Protein AF-A0A671WA92-F1 (afdb_monomer)

Mean predicted aligned error: 18.6 Å

InterPro domains:
  IPR008211 Laminin, N-terminal [PS51117] (38-99)

Foldseek 3Di:
DDDPDDDVCPVVVVVVVVVVVVVVVVVVVVVVVCVQVPPDHDDDPDDDPCPPCVVVDDDPDDPQDVHWDKDWDPDPPPDDTDIDIDHPVPCDPDPPPPD

Radius of gyration: 33.94 Å; Cα contacts (8 Å, |Δi|>4): 47; chains: 1; bounding box: 66×35×90 Å

Structure (mmCIF, N/CA/C/O backbone):
data_AF-A0A671WA92-F1
#
_entry.id   AF-A0A671WA92-F1
#
loop_
_atom_site.group_PDB
_atom_site.id
_atom_site.type_symbol
_atom_site.label_atom_id
_atom_site.label_alt_id
_atom_site.label_comp_id
_atom_site.label_asym_id
_atom_site.label_entity_id
_atom_site.label_seq_id
_atom_site.pdbx_PDB_ins_code
_atom_site.Cartn_x
_atom_site.Cartn_y
_atom_site.Cartn_z
_atom_site.occupancy
_atom_site.B_iso_or_equiv
_atom_site.auth_seq_id
_atom_site.auth_comp_id
_atom_site.auth_asym_id
_atom_site.auth_atom_id
_atom_site.pdbx_PDB_model_num
ATOM 1 N N . PRO A 1 1 ? 29.280 6.202 -66.265 1.00 44.03 1 PRO A N 1
ATOM 2 C CA . PRO A 1 1 ? 30.720 6.534 -66.288 1.00 44.03 1 PRO A CA 1
ATOM 3 C C . PRO A 1 1 ? 31.093 7.431 -65.098 1.00 44.03 1 PRO A C 1
ATOM 5 O O . PRO A 1 1 ? 31.127 8.648 -65.218 1.00 44.03 1 PRO A O 1
ATOM 8 N N . LEU A 1 2 ? 31.341 6.814 -63.944 1.00 36.38 2 LEU A N 1
ATOM 9 C CA . LEU A 1 2 ? 32.227 7.364 -62.921 1.00 36.38 2 LEU A CA 1
ATOM 10 C C . LEU A 1 2 ? 33.188 6.229 -62.549 1.00 36.38 2 LEU A C 1
ATOM 12 O O . LEU A 1 2 ? 32.730 5.089 -62.423 1.00 36.38 2 LEU A O 1
ATOM 16 N N . PRO A 1 3 ? 34.504 6.485 -62.510 1.00 50.09 3 PRO A N 1
ATOM 17 C CA . PRO A 1 3 ? 35.501 5.435 -62.539 1.00 50.09 3 PRO A CA 1
ATOM 18 C C . PRO A 1 3 ? 35.674 4.852 -61.140 1.00 50.09 3 PRO A C 1
ATOM 20 O O . PRO A 1 3 ? 35.924 5.566 -60.171 1.00 50.09 3 PRO A O 1
ATOM 23 N N . PHE A 1 4 ? 35.557 3.532 -61.063 1.00 43.12 4 PHE A N 1
ATOM 24 C CA . PHE A 1 4 ? 35.994 2.734 -59.930 1.00 43.12 4 PHE A CA 1
ATOM 25 C C . PHE A 1 4 ? 37.523 2.776 -59.880 1.00 43.12 4 PHE A C 1
ATOM 27 O O . PHE A 1 4 ? 38.198 2.017 -60.572 1.00 43.12 4 PHE A O 1
ATOM 34 N N . ILE A 1 5 ? 38.069 3.701 -59.094 1.00 49.91 5 ILE A N 1
ATOM 35 C CA . ILE A 1 5 ? 39.483 3.685 -58.726 1.00 49.91 5 ILE A CA 1
ATOM 36 C C . ILE A 1 5 ? 39.598 2.822 -57.469 1.00 49.91 5 ILE A C 1
ATOM 38 O O . ILE A 1 5 ? 39.057 3.152 -56.413 1.00 49.91 5 ILE A O 1
ATOM 42 N N . PHE A 1 6 ? 40.261 1.676 -57.628 1.00 54.06 6 PHE A N 1
ATOM 43 C CA . PHE A 1 6 ? 40.714 0.818 -56.541 1.00 54.06 6 PHE A CA 1
ATOM 44 C C . PHE A 1 6 ? 41.713 1.597 -55.681 1.00 54.06 6 PHE A C 1
ATOM 46 O O . PHE A 1 6 ? 42.875 1.737 -56.044 1.00 54.06 6 PHE A O 1
ATOM 53 N N . ASP A 1 7 ? 41.252 2.078 -54.532 1.00 46.38 7 ASP A N 1
ATOM 54 C CA . ASP A 1 7 ? 42.101 2.594 -53.466 1.00 46.38 7 ASP A CA 1
ATOM 55 C C . ASP A 1 7 ? 41.757 1.809 -52.199 1.00 46.38 7 ASP A C 1
ATOM 57 O O . ASP A 1 7 ? 40.591 1.760 -51.792 1.00 46.38 7 ASP A O 1
ATOM 61 N N . GLY A 1 8 ? 42.750 1.181 -51.564 1.00 52.56 8 GLY A N 1
ATOM 62 C CA . GLY A 1 8 ? 42.575 0.363 -50.351 1.00 52.56 8 GLY A CA 1
ATOM 63 C C . GLY A 1 8 ? 41.889 1.098 -49.185 1.00 52.56 8 GLY A C 1
ATOM 64 O O . GLY A 1 8 ? 41.452 0.472 -48.224 1.00 52.56 8 GLY A O 1
ATOM 65 N N . GLY A 1 9 ? 41.722 2.420 -49.288 1.00 55.84 9 GLY A N 1
ATOM 66 C CA . GLY A 1 9 ? 40.943 3.248 -48.372 1.00 55.84 9 GLY A CA 1
ATOM 67 C C . GLY A 1 9 ? 39.420 3.237 -48.579 1.00 55.84 9 GLY A C 1
ATOM 68 O O . GLY A 1 9 ? 38.710 3.750 -47.717 1.00 55.84 9 GLY A O 1
ATOM 69 N N . HIS A 1 10 ? 38.872 2.681 -49.667 1.00 58.50 10 HIS A N 1
ATOM 70 C CA . HIS A 1 10 ? 37.419 2.712 -49.922 1.00 58.50 10 HIS A CA 1
ATOM 71 C C . HIS A 1 10 ? 36.639 1.770 -48.989 1.00 58.50 10 HIS A C 1
ATOM 73 O O . HIS A 1 10 ? 35.602 2.146 -48.445 1.00 58.50 10 HIS A O 1
ATOM 79 N N . LEU A 1 11 ? 37.180 0.578 -48.715 1.00 61.75 11 LEU A N 1
ATOM 80 C CA . LEU A 1 11 ? 36.628 -0.360 -47.727 1.00 61.75 11 LEU A CA 1
ATOM 81 C C . LEU A 1 11 ? 36.640 0.235 -46.314 1.00 61.75 11 LEU A C 1
ATOM 83 O O . LEU A 1 11 ? 35.641 0.158 -45.606 1.00 61.75 11 LEU A O 1
ATOM 87 N N . VAL A 1 12 ? 37.734 0.901 -45.935 1.00 75.12 12 VAL A N 1
ATOM 88 C CA . VAL A 1 12 ? 37.8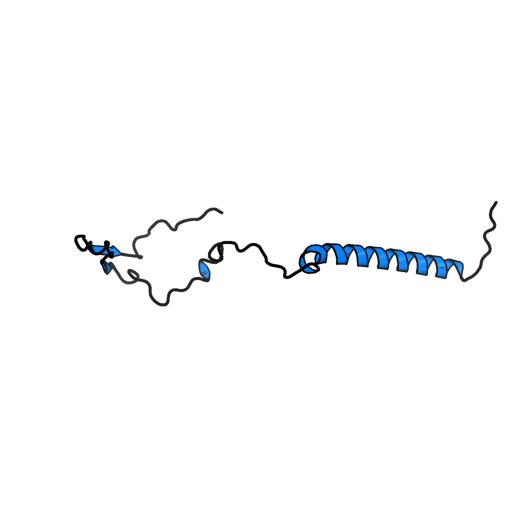59 1.578 -44.634 1.00 75.12 12 VAL A CA 1
ATOM 89 C C . VAL A 1 12 ? 36.827 2.703 -44.512 1.00 75.12 12 VAL A C 1
ATOM 91 O O . VAL A 1 12 ? 36.175 2.817 -43.480 1.00 75.12 12 VAL A O 1
ATOM 94 N N . LYS A 1 13 ? 36.591 3.483 -45.574 1.00 69.50 13 LYS A N 1
ATOM 95 C CA . LYS A 1 13 ? 35.555 4.532 -45.590 1.00 69.50 13 LYS A CA 1
ATOM 96 C C . LYS A 1 13 ? 34.144 3.971 -45.389 1.00 69.50 13 LYS A C 1
ATOM 98 O O . LYS A 1 13 ? 33.373 4.548 -44.627 1.00 69.50 13 LYS A O 1
ATOM 103 N N . HIS A 1 14 ? 33.816 2.839 -46.014 1.00 71.56 14 HIS A N 1
ATOM 104 C CA . HIS A 1 14 ? 32.527 2.171 -45.800 1.00 71.56 14 HIS A CA 1
ATOM 105 C C . HIS A 1 14 ? 32.390 1.596 -44.391 1.00 71.56 14 HIS A C 1
ATOM 107 O O . HIS A 1 14 ? 31.331 1.735 -43.785 1.00 71.56 14 HIS A O 1
ATOM 113 N N . LEU A 1 15 ? 33.458 1.008 -43.846 1.00 77.44 15 LEU A N 1
ATOM 114 C CA . LEU A 1 15 ? 33.480 0.516 -42.470 1.00 77.44 15 LEU A CA 1
ATOM 115 C C . LEU A 1 15 ? 33.301 1.664 -41.469 1.00 77.44 15 LEU A C 1
ATOM 117 O O . LEU A 1 15 ? 32.470 1.553 -40.575 1.00 77.44 15 LEU A O 1
ATOM 121 N N . ILE A 1 16 ? 33.996 2.788 -41.661 1.00 84.06 16 ILE A N 1
ATOM 122 C CA . ILE A 1 16 ? 33.854 3.993 -40.829 1.00 84.06 16 ILE A CA 1
ATOM 123 C C . ILE A 1 16 ? 32.430 4.543 -40.920 1.00 84.06 16 ILE A C 1
ATOM 125 O O . ILE A 1 16 ? 31.831 4.828 -39.889 1.00 84.06 16 ILE A O 1
ATOM 129 N N . SER A 1 17 ? 31.866 4.648 -42.127 1.00 83.50 17 SER A N 1
ATOM 130 C CA . SER A 1 17 ? 30.493 5.123 -42.332 1.00 83.50 17 SER A CA 1
ATOM 131 C C . SER A 1 17 ? 29.456 4.211 -41.669 1.00 83.50 17 SER A C 1
ATOM 133 O O . SER A 1 17 ? 28.511 4.701 -41.050 1.00 83.50 17 SER A O 1
ATOM 135 N N . TYR A 1 18 ? 29.642 2.893 -41.759 1.00 84.62 18 TYR A N 1
ATOM 136 C CA . TYR A 1 18 ? 28.752 1.915 -41.142 1.00 84.62 18 TYR A CA 1
ATOM 137 C C . TYR A 1 18 ? 28.846 1.955 -39.614 1.00 84.62 18 TYR A C 1
ATOM 139 O O . TYR A 1 18 ? 27.825 2.006 -38.933 1.00 84.62 18 TYR A O 1
ATOM 147 N N . TRP A 1 19 ? 30.061 2.017 -39.065 1.00 84.62 19 TRP A N 1
ATOM 148 C CA . TRP A 1 19 ? 30.291 2.163 -37.627 1.00 84.62 19 TRP A CA 1
ATOM 149 C C . TRP A 1 19 ? 29.774 3.493 -37.085 1.00 84.62 19 TRP A C 1
ATOM 151 O O . TRP A 1 19 ? 29.182 3.514 -36.010 1.00 84.62 19 TRP A O 1
ATOM 161 N N . SER A 1 20 ? 29.936 4.594 -37.825 1.00 85.88 20 SER A N 1
ATOM 162 C CA . SER A 1 20 ? 29.383 5.889 -37.430 1.00 85.88 20 SER A CA 1
ATOM 163 C C . SER A 1 20 ? 27.860 5.869 -37.454 1.00 85.88 20 SER A C 1
ATOM 165 O O . SER A 1 20 ? 27.237 6.352 -36.518 1.00 85.88 20 SER A O 1
ATOM 167 N N . ALA A 1 21 ? 27.247 5.271 -38.481 1.00 84.81 21 ALA A N 1
ATOM 168 C CA . ALA A 1 21 ? 25.796 5.132 -38.554 1.00 84.81 21 ALA A CA 1
ATOM 169 C C . ALA A 1 21 ? 25.264 4.247 -37.419 1.00 84.81 21 ALA A C 1
ATOM 171 O O . ALA A 1 21 ? 24.287 4.606 -36.766 1.00 84.81 21 ALA A O 1
ATOM 172 N N . PHE A 1 22 ? 25.941 3.138 -37.123 1.00 83.06 22 PHE A N 1
ATOM 173 C CA . PHE A 1 22 ? 25.607 2.262 -36.006 1.00 83.06 22 PHE A CA 1
ATOM 174 C C . PHE A 1 22 ? 25.718 2.984 -34.654 1.00 83.06 22 PHE A C 1
ATOM 176 O O . PHE A 1 22 ? 24.772 2.951 -33.869 1.00 83.06 22 PHE A O 1
ATOM 183 N N . LEU A 1 23 ? 26.819 3.705 -34.410 1.00 83.44 23 LEU A N 1
ATOM 184 C CA . LEU A 1 23 ? 27.009 4.512 -33.200 1.00 83.44 23 LEU A CA 1
ATOM 185 C C . LEU A 1 23 ? 25.939 5.596 -33.061 1.00 83.44 23 LEU A C 1
ATOM 187 O O . LEU A 1 23 ? 25.346 5.728 -31.995 1.00 83.44 23 LEU A O 1
ATOM 191 N N . LEU A 1 24 ? 25.647 6.340 -34.131 1.00 82.06 24 LEU A N 1
ATOM 192 C CA . LEU A 1 24 ? 24.607 7.372 -34.123 1.00 82.06 24 LEU A CA 1
ATOM 193 C C . LEU A 1 24 ? 23.230 6.775 -33.803 1.00 82.06 24 LEU A C 1
ATOM 195 O O . LEU A 1 24 ? 22.494 7.328 -32.990 1.00 82.06 24 LEU A O 1
ATOM 199 N N . THR A 1 25 ? 22.906 5.616 -34.379 1.00 77.94 25 THR A N 1
ATOM 200 C CA . THR A 1 25 ? 21.631 4.926 -34.132 1.00 77.94 25 THR A CA 1
ATOM 201 C C . THR A 1 25 ? 21.538 4.422 -32.686 1.00 77.94 25 THR A C 1
ATOM 203 O O . THR A 1 25 ? 20.502 4.579 -32.041 1.00 77.94 25 THR A O 1
ATOM 206 N N . ALA A 1 26 ? 22.632 3.885 -32.138 1.00 79.12 26 ALA A N 1
ATOM 207 C CA . ALA A 1 26 ? 22.703 3.437 -30.749 1.00 79.12 26 ALA A CA 1
ATOM 208 C C . ALA A 1 26 ? 22.540 4.598 -29.749 1.00 79.12 26 ALA A C 1
ATOM 210 O O . ALA A 1 26 ? 21.818 4.463 -28.761 1.00 79.12 26 ALA A O 1
ATOM 211 N N . ILE A 1 27 ? 23.148 5.759 -30.025 1.00 76.06 27 ILE A N 1
ATOM 212 C CA . ILE A 1 27 ? 23.029 6.964 -29.186 1.00 76.06 27 ILE A CA 1
ATOM 213 C C . ILE A 1 27 ? 21.578 7.473 -29.156 1.00 76.06 27 ILE A C 1
ATOM 215 O O . ILE A 1 27 ? 21.072 7.823 -28.090 1.00 76.06 27 ILE A O 1
ATOM 219 N N . VAL A 1 28 ? 20.885 7.472 -30.301 1.00 75.69 28 VAL A N 1
ATOM 220 C CA . VAL A 1 28 ? 19.473 7.891 -30.403 1.00 75.69 28 VAL A CA 1
ATOM 221 C C . VAL A 1 28 ? 18.520 6.918 -29.692 1.00 75.69 28 VAL A C 1
ATOM 223 O O . VAL A 1 28 ? 17.495 7.337 -29.157 1.00 75.69 28 VAL A O 1
ATOM 226 N N . ALA A 1 29 ? 18.832 5.622 -29.654 1.00 71.69 29 ALA A N 1
ATOM 227 C CA . ALA A 1 29 ? 18.041 4.649 -28.899 1.00 71.69 29 ALA A CA 1
ATOM 228 C C . ALA A 1 29 ? 18.193 4.838 -27.378 1.00 71.69 29 ALA A C 1
ATOM 230 O O . ALA A 1 29 ? 17.214 4.752 -26.639 1.00 71.69 29 ALA A O 1
ATOM 231 N N . VAL A 1 30 ? 19.408 5.149 -26.911 1.00 67.88 30 VAL A N 1
ATOM 232 C CA . VAL A 1 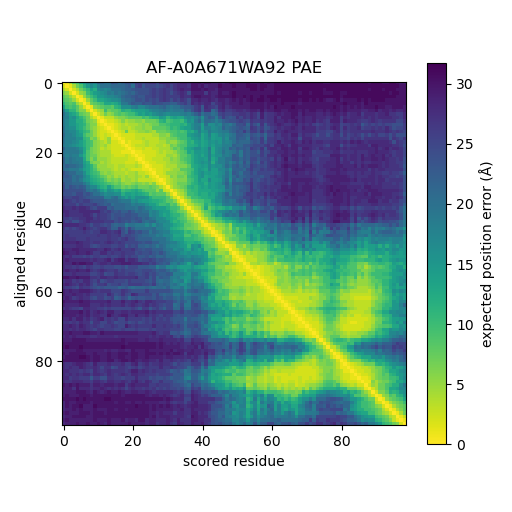30 ? 19.692 5.387 -25.486 1.00 67.88 30 VAL A CA 1
ATOM 233 C C . VAL A 1 30 ? 19.071 6.689 -24.975 1.00 67.88 30 VAL A C 1
ATOM 235 O O . VAL A 1 30 ? 18.608 6.737 -23.836 1.00 67.88 30 VAL A O 1
ATOM 238 N N . SER A 1 31 ? 19.032 7.741 -25.798 1.00 62.09 31 SER A N 1
ATOM 239 C CA . SER A 1 31 ? 18.512 9.045 -25.375 1.00 62.09 31 SER A CA 1
ATOM 240 C C . SER A 1 31 ? 17.006 9.014 -25.109 1.00 62.09 31 SER A C 1
ATOM 242 O O . SER A 1 31 ? 16.554 9.630 -24.148 1.00 62.09 31 SER A O 1
ATOM 244 N N . GLN A 1 32 ? 16.243 8.237 -25.884 1.00 60.03 32 GLN A N 1
ATOM 245 C CA . GLN A 1 32 ? 14.791 8.084 -25.716 1.00 60.03 32 GLN A CA 1
ATOM 246 C C . GLN A 1 32 ? 14.398 7.410 -24.395 1.00 60.03 32 GLN A C 1
ATOM 248 O O . GLN A 1 32 ? 13.328 7.685 -23.865 1.00 60.03 32 GLN A O 1
ATOM 253 N N . ALA A 1 33 ? 15.270 6.576 -23.822 1.00 58.47 33 ALA A N 1
ATOM 254 C CA . ALA A 1 33 ? 15.034 5.968 -22.512 1.00 58.47 33 ALA A CA 1
ATOM 255 C C . ALA A 1 33 ? 15.269 6.945 -21.342 1.00 58.47 33 ALA A C 1
ATOM 257 O O . ALA A 1 33 ? 14.852 6.676 -20.220 1.00 58.47 33 ALA A O 1
ATOM 258 N N . GLN A 1 34 ? 15.954 8.067 -21.586 1.00 57.66 34 GLN A N 1
ATOM 259 C CA . GLN A 1 34 ? 16.409 9.007 -20.555 1.00 57.66 34 GLN A CA 1
ATOM 260 C C . GLN A 1 34 ? 15.692 10.364 -20.610 1.00 57.66 34 GLN A C 1
ATOM 262 O O . GLN A 1 34 ? 15.943 11.215 -19.752 1.00 57.66 34 GLN A O 1
ATOM 267 N N . THR A 1 35 ? 14.807 10.608 -21.586 1.00 57.78 35 THR A N 1
ATOM 268 C CA . THR A 1 35 ? 14.131 11.911 -21.744 1.00 57.78 35 THR A CA 1
ATOM 269 C C . THR A 1 35 ? 13.266 12.302 -20.548 1.00 57.78 35 THR A C 1
ATOM 271 O O . THR A 1 35 ? 13.092 13.497 -20.317 1.00 57.78 35 THR A O 1
ATOM 274 N N . ASP A 1 36 ? 12.787 11.334 -19.763 1.00 55.47 36 ASP A N 1
ATOM 275 C CA . ASP A 1 36 ? 11.988 11.592 -18.557 1.00 55.47 36 ASP A CA 1
ATOM 276 C C . ASP A 1 36 ? 12.842 11.949 -17.321 1.00 55.47 36 ASP A C 1
ATOM 278 O O . ASP A 1 36 ? 12.459 12.818 -16.545 1.00 55.47 36 ASP A O 1
ATOM 282 N N . CYS A 1 37 ? 14.047 11.379 -17.162 1.00 56.47 37 CYS A N 1
ATOM 283 C CA . CYS A 1 37 ? 14.921 11.670 -16.005 1.00 56.47 37 CYS A CA 1
ATOM 284 C C . CYS A 1 37 ? 15.969 12.763 -16.246 1.00 56.47 37 CYS A C 1
ATOM 286 O O . CYS A 1 37 ? 16.627 13.205 -15.306 1.00 56.47 37 CYS A O 1
ATOM 288 N N . SER A 1 38 ? 16.147 13.227 -17.485 1.00 61.12 38 SER A N 1
ATOM 289 C CA . SER A 1 38 ? 17.184 14.220 -17.813 1.00 61.12 38 SER A CA 1
ATOM 290 C C . SER A 1 38 ? 16.774 15.669 -17.511 1.00 61.12 38 SER A C 1
ATOM 292 O O . SER A 1 38 ? 17.613 16.567 -17.563 1.00 61.12 38 SER A O 1
ATOM 294 N N . ARG A 1 39 ? 15.490 15.927 -17.223 1.00 62.81 39 ARG A N 1
ATOM 295 C CA . ARG A 1 39 ? 14.926 17.284 -17.068 1.00 62.81 39 ARG A CA 1
ATOM 296 C C . ARG A 1 39 ? 14.523 17.645 -15.633 1.0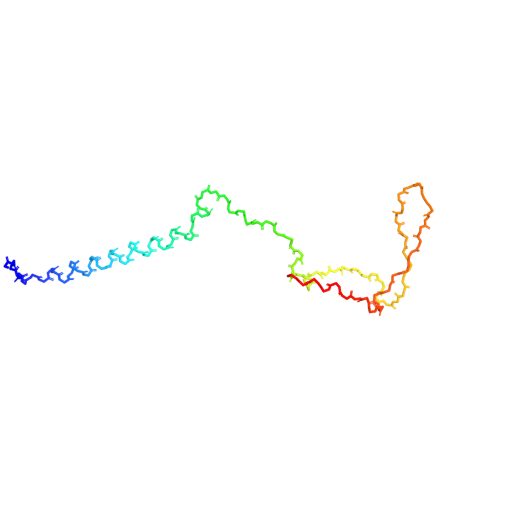0 62.81 39 ARG A C 1
ATOM 298 O O . ARG A 1 39 ? 13.994 18.730 -15.411 1.00 62.81 39 ARG A O 1
ATOM 305 N N . GLY A 1 40 ? 14.794 16.765 -14.672 1.00 66.06 40 GLY A N 1
ATOM 306 C 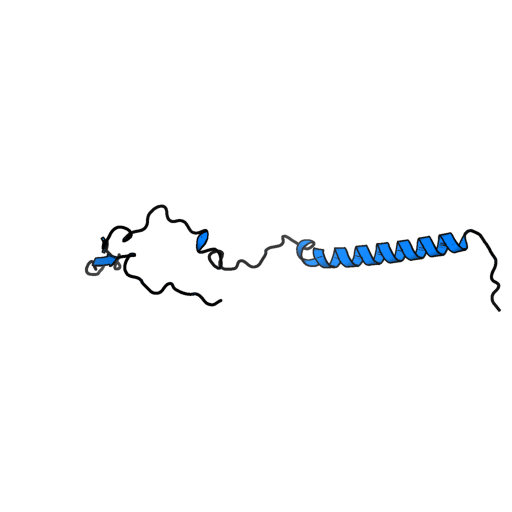CA . GLY A 1 40 ? 14.448 16.933 -13.263 1.00 66.06 40 GLY A CA 1
ATOM 307 C C . GLY A 1 40 ? 14.415 15.591 -12.534 1.00 66.06 40 GLY A C 1
ATOM 308 O O . GLY A 1 40 ? 14.688 14.550 -13.125 1.00 66.06 40 GLY A O 1
ATOM 309 N N . ALA A 1 41 ? 14.093 15.610 -11.241 1.00 62.34 41 ALA A N 1
ATOM 310 C CA . ALA A 1 41 ? 13.924 14.380 -10.477 1.00 62.34 41 ALA A CA 1
ATOM 311 C C . ALA A 1 41 ? 12.747 13.558 -11.035 1.00 62.34 41 ALA A C 1
ATOM 313 O O . ALA A 1 41 ? 11.635 14.059 -11.193 1.00 62.34 41 ALA A O 1
ATOM 314 N N . CYS A 1 42 ? 13.023 12.290 -11.332 1.00 64.56 42 CYS A N 1
ATOM 315 C CA . CYS A 1 42 ? 12.030 11.308 -11.737 1.00 64.56 42 CYS A CA 1
ATOM 316 C C . CYS A 1 42 ? 11.163 10.935 -10.533 1.00 64.56 42 CYS A C 1
ATOM 318 O O . CYS A 1 42 ? 11.616 10.234 -9.628 1.00 64.56 42 CYS A O 1
ATOM 320 N N . TYR A 1 43 ? 9.917 11.402 -10.531 1.00 63.59 43 TYR A N 1
ATOM 321 C CA . TYR A 1 43 ? 8.918 11.002 -9.549 1.00 63.59 43 TYR A CA 1
ATOM 322 C C . TYR A 1 43 ? 7.954 10.027 -10.221 1.00 63.59 43 TYR A C 1
ATOM 324 O O . TYR A 1 43 ? 7.092 10.465 -10.985 1.00 63.59 43 TYR A O 1
ATOM 332 N N . PRO A 1 44 ? 8.098 8.709 -9.997 1.00 65.25 44 PRO A N 1
ATOM 333 C CA . PRO A 1 44 ? 7.091 7.770 -10.460 1.00 65.25 44 PRO A CA 1
ATOM 334 C C . PRO A 1 44 ? 5.733 8.144 -9.847 1.00 65.25 44 PRO A C 1
ATOM 336 O O . PRO A 1 44 ? 5.691 8.654 -8.722 1.00 65.25 44 PRO A O 1
ATOM 339 N N . PRO A 1 45 ? 4.619 7.894 -10.553 1.00 66.44 45 PRO A N 1
ATOM 340 C CA . PRO A 1 45 ? 3.299 8.117 -9.989 1.00 66.44 45 PRO A CA 1
ATOM 341 C C . PRO A 1 45 ? 3.157 7.287 -8.711 1.00 66.44 45 PRO A C 1
ATOM 343 O O . PRO A 1 45 ? 3.308 6.065 -8.723 1.00 66.44 45 PRO A O 1
ATOM 346 N N . SER A 1 46 ? 2.888 7.961 -7.596 1.00 67.00 46 SER A N 1
ATOM 347 C CA . SER A 1 46 ? 2.551 7.322 -6.330 1.00 67.00 46 SER A CA 1
ATOM 348 C C . SER A 1 46 ? 1.202 6.620 -6.485 1.00 67.00 46 SER A C 1
ATOM 350 O O . SER A 1 46 ? 0.158 7.271 -6.456 1.00 67.00 46 SER A O 1
ATOM 352 N N . ASN A 1 47 ? 1.227 5.307 -6.705 1.00 67.38 47 ASN A N 1
ATOM 353 C CA . ASN A 1 47 ? 0.048 4.453 -6.621 1.00 67.38 47 ASN A CA 1
ATOM 354 C C . ASN A 1 47 ? -0.131 3.938 -5.185 1.00 67.38 47 ASN A C 1
ATOM 356 O O . ASN A 1 47 ? 0.733 4.143 -4.327 1.00 67.38 47 ASN A O 1
ATOM 360 N N . ASP A 1 48 ? -1.265 3.293 -4.909 1.00 72.12 48 ASP A N 1
ATOM 361 C CA . ASP A 1 48 ? -1.484 2.656 -3.614 1.00 72.12 48 ASP A CA 1
ATOM 362 C C . ASP A 1 48 ? -0.432 1.563 -3.399 1.00 72.12 48 ASP A C 1
ATOM 364 O O . ASP A 1 48 ? -0.422 0.523 -4.063 1.00 72.12 48 ASP A O 1
ATOM 368 N N . LEU A 1 49 ? 0.478 1.813 -2.456 1.00 74.62 49 LEU A N 1
ATOM 369 C CA . LEU A 1 49 ? 1.572 0.905 -2.172 1.00 74.62 49 LEU A CA 1
ATOM 370 C C . LEU A 1 49 ? 1.108 -0.388 -1.474 1.00 74.62 49 LEU A C 1
ATOM 372 O O . LEU A 1 49 ? 1.939 -1.260 -1.216 1.00 74.62 49 LEU A O 1
ATOM 376 N N . LEU A 1 50 ? -0.171 -0.527 -1.146 1.00 75.56 50 LEU A N 1
ATOM 377 C CA . LEU A 1 50 ? -0.734 -1.729 -0.540 1.00 75.56 50 LEU A CA 1
ATOM 378 C C . LEU A 1 50 ? -1.245 -2.719 -1.600 1.00 75.56 50 LEU A C 1
ATOM 380 O O . LEU A 1 50 ? -1.324 -3.923 -1.331 1.00 75.56 50 LEU A O 1
ATOM 384 N N . LEU A 1 51 ? -1.519 -2.245 -2.822 1.00 74.94 51 LEU A N 1
ATOM 385 C CA . LEU A 1 51 ? -1.987 -3.076 -3.931 1.00 74.94 51 LEU A CA 1
ATOM 386 C C . LEU A 1 51 ? -0.900 -4.067 -4.379 1.00 74.94 51 LEU A C 1
ATOM 388 O O . LEU A 1 51 ? 0.277 -3.727 -4.508 1.00 74.94 51 LEU A O 1
ATOM 392 N N . GLY A 1 52 ? -1.282 -5.334 -4.556 1.00 74.62 52 GLY A N 1
ATOM 393 C CA . GLY A 1 52 ? -0.365 -6.428 -4.910 1.00 74.62 52 GLY A CA 1
ATOM 394 C C . GLY A 1 52 ? 0.609 -6.856 -3.800 1.00 74.62 52 GLY A C 1
ATOM 395 O O . GLY A 1 52 ? 1.315 -7.851 -3.954 1.00 74.62 52 GLY A O 1
ATOM 396 N N . ARG A 1 53 ? 0.634 -6.155 -2.658 1.00 78.44 53 ARG A N 1
ATOM 397 C CA . ARG A 1 53 ? 1.529 -6.430 -1.521 1.00 78.44 53 ARG A CA 1
ATOM 398 C C . ARG A 1 53 ? 0.809 -6.915 -0.270 1.00 78.44 53 ARG A C 1
ATOM 400 O O . ARG A 1 53 ? 1.399 -6.930 0.805 1.00 78.44 53 ARG A O 1
ATOM 407 N N . ALA A 1 54 ? -0.419 -7.412 -0.408 1.00 79.19 54 ALA A N 1
ATOM 408 C CA . ALA A 1 54 ? -1.184 -7.968 0.709 1.00 79.19 54 ALA A CA 1
ATOM 409 C C . ALA A 1 54 ? -0.409 -9.042 1.503 1.00 79.19 54 ALA A C 1
ATOM 411 O O . ALA A 1 54 ? -0.483 -9.075 2.724 1.00 79.19 54 ALA A O 1
ATOM 412 N N . HIS A 1 55 ? 0.396 -9.875 0.830 1.00 76.38 55 HIS A N 1
ATOM 413 C CA . HIS A 1 55 ? 1.238 -10.887 1.486 1.00 76.38 55 HIS A CA 1
ATOM 414 C C . HIS A 1 55 ? 2.446 -10.289 2.240 1.00 76.38 55 HIS A C 1
ATOM 416 O O . HIS A 1 55 ? 3.018 -10.931 3.115 1.00 76.38 55 HIS A O 1
ATOM 422 N N . GLN A 1 56 ? 2.877 -9.076 1.894 1.00 79.94 56 GLN A N 1
ATOM 423 C CA . GLN A 1 56 ? 3.994 -8.390 2.553 1.00 79.94 56 GLN A CA 1
ATOM 424 C C . GLN A 1 56 ? 3.537 -7.554 3.758 1.00 79.94 56 GLN A C 1
ATOM 426 O O . GLN A 1 56 ? 4.376 -7.031 4.489 1.00 79.94 56 GLN A O 1
ATOM 431 N N . LEU A 1 57 ? 2.224 -7.437 3.985 1.00 79.44 57 LEU A N 1
ATOM 432 C CA . LEU A 1 57 ? 1.669 -6.789 5.166 1.00 79.44 57 LEU A CA 1
ATOM 433 C C . LEU A 1 57 ? 1.704 -7.757 6.348 1.00 79.44 57 LEU A C 1
ATOM 435 O O . LEU A 1 57 ? 1.081 -8.817 6.322 1.00 79.44 57 LEU A O 1
ATOM 439 N N . GLN A 1 58 ? 2.421 -7.368 7.400 1.00 83.75 58 GLN A N 1
ATOM 440 C CA . GLN A 1 58 ? 2.473 -8.094 8.661 1.00 83.75 58 GLN A CA 1
ATOM 441 C C . GLN A 1 58 ? 1.994 -7.181 9.785 1.00 83.75 58 GLN A C 1
ATOM 443 O O . GLN A 1 58 ? 2.492 -6.069 9.951 1.00 83.75 58 GLN A O 1
ATOM 448 N N . ALA A 1 59 ? 1.035 -7.664 10.569 1.00 85.31 59 ALA A N 1
ATOM 449 C CA . ALA A 1 59 ? 0.62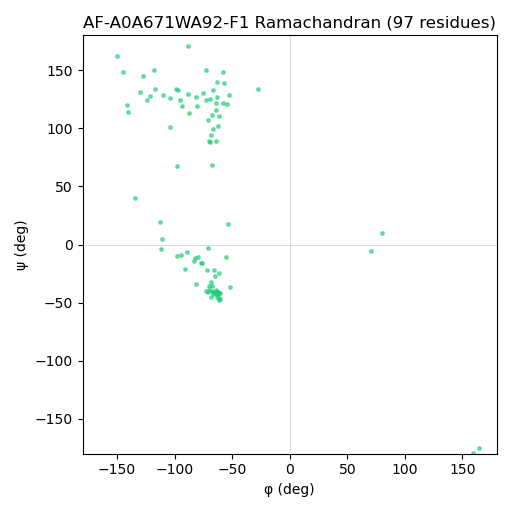7 -7.019 11.804 1.00 85.31 59 ALA A CA 1
ATOM 450 C C . ALA A 1 59 ? 1.316 -7.716 12.983 1.00 85.31 59 ALA A C 1
ATOM 452 O O . ALA A 1 59 ? 1.327 -8.944 13.060 1.00 85.31 59 ALA A O 1
ATOM 453 N N . SER A 1 60 ? 1.874 -6.938 13.912 1.00 83.88 60 SER A N 1
ATOM 454 C CA . SER A 1 60 ? 2.489 -7.477 15.135 1.00 83.88 60 SER A CA 1
ATOM 455 C C . SER A 1 60 ? 1.468 -8.148 16.060 1.00 83.88 60 SER A C 1
ATOM 457 O O . SER A 1 60 ? 1.832 -8.978 16.888 1.00 83.88 60 SER A O 1
ATOM 459 N N . SER A 1 61 ? 0.189 -7.792 15.922 1.00 82.94 61 SER A N 1
ATOM 460 C CA . SER A 1 61 ? -0.937 -8.410 16.613 1.00 82.94 61 SER A CA 1
ATOM 461 C C . SER A 1 61 ? -2.164 -8.429 15.705 1.00 82.94 61 SER A C 1
ATOM 463 O O . SER A 1 61 ? -2.353 -7.565 14.848 1.00 82.94 61 SER A O 1
ATOM 465 N N . THR A 1 62 ? -3.009 -9.441 15.859 1.00 85.25 62 THR A N 1
ATOM 466 C CA . THR A 1 62 ? -4.277 -9.540 15.134 1.00 85.25 62 THR A CA 1
ATOM 467 C C . THR A 1 62 ? -5.318 -10.102 16.086 1.00 85.25 62 THR A C 1
ATOM 469 O O . THR A 1 62 ? -5.145 -11.194 16.624 1.00 85.25 62 THR A O 1
ATOM 472 N N . CYS A 1 63 ? -6.375 -9.331 16.323 1.00 84.31 63 CYS A N 1
ATOM 473 C CA . CYS A 1 63 ? -7.468 -9.724 17.203 1.00 84.31 63 CYS A CA 1
ATOM 474 C C . CYS A 1 63 ? -8.332 -10.802 16.534 1.00 84.31 63 CYS A C 1
ATOM 476 O O . CYS A 1 63 ? -8.473 -10.837 15.310 1.00 84.31 63 CYS A O 1
ATOM 478 N N . GLY A 1 64 ? -8.936 -11.674 17.331 1.00 84.25 64 GLY A N 1
ATOM 479 C CA . GLY A 1 64 ? -9.871 -12.686 16.843 1.00 84.25 64 GLY A CA 1
ATOM 480 C C . GLY A 1 64 ? -9.232 -13.945 16.229 1.00 84.25 64 GLY A C 1
ATOM 481 O O . GLY A 1 64 ? -9.950 -14.737 15.619 1.00 84.25 64 GLY A O 1
ATOM 482 N N . LEU A 1 65 ? -7.907 -14.132 16.350 1.00 83.88 65 LEU A N 1
ATOM 483 C CA . LEU A 1 65 ? -7.162 -15.295 15.822 1.00 83.88 65 LEU A CA 1
ATOM 484 C C . LEU A 1 65 ? -7.444 -16.594 16.594 1.00 83.88 65 LEU A C 1
ATOM 486 O O . LEU A 1 65 ? -7.564 -17.659 15.991 1.00 83.88 65 LEU A O 1
ATOM 490 N N . THR A 1 66 ? -7.534 -16.502 17.922 1.00 84.88 66 THR A N 1
ATOM 491 C CA . THR A 1 66 ? -7.687 -17.65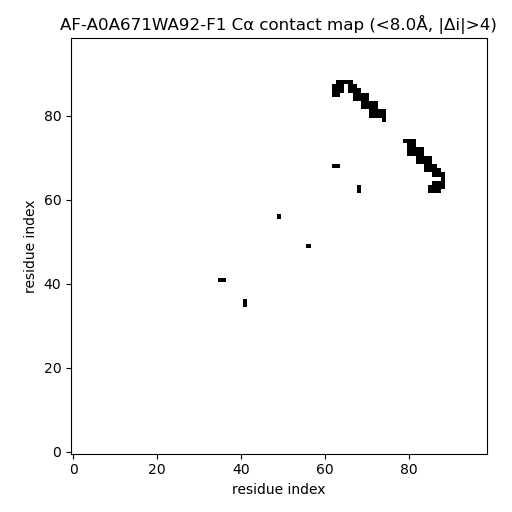6 18.829 1.00 84.88 66 THR A CA 1
ATOM 492 C C . THR A 1 66 ? -9.150 -17.887 19.239 1.00 84.88 66 THR A C 1
ATOM 494 O O . THR A 1 66 ? -9.474 -18.902 19.850 1.00 84.88 66 THR A O 1
ATOM 497 N N . GLY A 1 67 ? -10.053 -16.956 18.917 1.00 84.69 67 GLY A N 1
ATOM 498 C CA . GLY A 1 67 ? -11.466 -17.015 19.289 1.00 84.69 67 GLY A CA 1
ATOM 499 C C . GLY A 1 67 ? -12.163 -15.667 19.121 1.00 84.69 67 GLY A C 1
ATOM 500 O O . GLY A 1 67 ? -11.569 -14.719 18.627 1.00 84.69 67 GLY A O 1
ATOM 501 N N . SER A 1 68 ? -13.432 -15.574 19.519 1.00 86.88 68 SER A N 1
ATOM 502 C CA . SER A 1 68 ? -14.175 -14.309 19.470 1.00 86.88 68 SER A CA 1
ATOM 503 C C . SER A 1 68 ? -13.698 -13.347 20.559 1.00 86.88 68 SER A C 1
ATOM 505 O O . SER A 1 68 ? -13.762 -13.680 21.740 1.00 86.88 68 SER A O 1
ATOM 507 N N . GLU A 1 69 ? -13.292 -12.141 20.173 1.00 87.94 69 GLU A N 1
ATOM 508 C CA . GLU A 1 69 ? -12.807 -11.097 21.080 1.00 87.94 69 GLU A CA 1
ATOM 509 C C . GLU A 1 69 ? -13.722 -9.867 21.035 1.00 87.94 69 GLU A C 1
ATOM 511 O O . GLU A 1 69 ? -14.118 -9.417 19.960 1.00 87.94 69 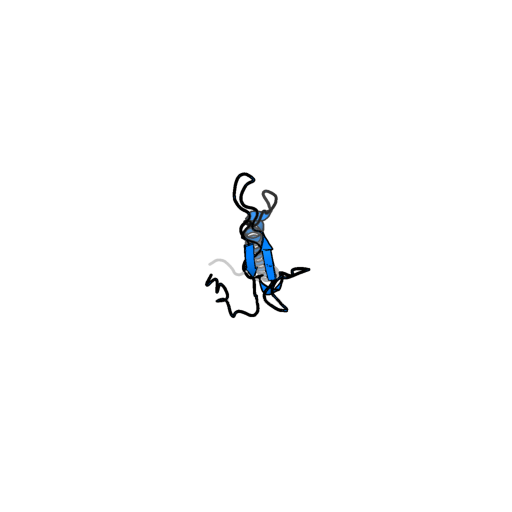GLU A O 1
ATOM 516 N N . VAL A 1 70 ? -14.079 -9.322 22.204 1.00 88.31 70 VAL A N 1
ATOM 517 C CA . VAL A 1 70 ? -14.951 -8.142 22.312 1.00 88.31 70 VAL A CA 1
ATOM 518 C C . VAL A 1 70 ? -14.117 -6.862 22.256 1.00 88.31 70 VAL A C 1
ATOM 520 O O . VAL A 1 70 ? -13.160 -6.709 23.011 1.00 88.31 70 VAL A O 1
ATOM 523 N N . TYR A 1 71 ? -14.509 -5.925 21.396 1.00 84.75 71 TYR A N 1
ATOM 524 C CA . TYR A 1 71 ? -13.852 -4.636 21.199 1.00 84.75 71 TYR A CA 1
ATOM 525 C C . TYR A 1 71 ? -14.844 -3.476 21.325 1.00 84.75 71 TYR A C 1
ATOM 527 O O . TYR A 1 71 ? -15.998 -3.585 20.915 1.00 84.75 71 TYR A O 1
ATOM 535 N N . CYS A 1 72 ? -14.390 -2.348 21.867 1.00 85.69 72 CYS A N 1
ATOM 536 C CA . CYS A 1 72 ? -15.185 -1.127 21.970 1.00 85.69 72 CYS A CA 1
ATOM 537 C C . CYS A 1 72 ? -14.911 -0.244 20.759 1.00 85.69 72 CYS A C 1
ATOM 539 O O . CYS A 1 72 ? -13.784 0.215 20.575 1.00 85.69 72 CYS A O 1
ATOM 541 N N . THR A 1 73 ? -15.923 0.059 19.956 1.00 80.69 73 THR A N 1
ATOM 542 C CA . THR A 1 73 ? -15.749 1.067 18.908 1.00 80.69 73 THR A CA 1
ATOM 543 C C . THR A 1 73 ? -15.750 2.453 19.549 1.00 80.69 73 THR A C 1
ATOM 545 O O . THR A 1 73 ? -16.681 2.736 20.311 1.00 80.69 73 THR A O 1
ATOM 548 N N . PRO A 1 74 ? -14.775 3.330 19.249 1.00 74.00 74 PRO A N 1
ATOM 549 C CA . PRO A 1 74 ? -14.825 4.707 19.706 1.00 74.00 74 PRO A CA 1
ATOM 550 C C . PRO A 1 74 ? -15.949 5.419 18.949 1.00 74.00 74 PRO A C 1
ATOM 552 O O . PRO A 1 74 ? -15.734 5.994 17.886 1.00 74.00 74 PRO A O 1
ATOM 555 N N . TYR A 1 75 ? -17.172 5.367 19.472 1.00 64.81 75 TYR A N 1
ATOM 556 C CA . TYR A 1 75 ? -18.172 6.341 19.070 1.00 64.81 75 TYR A CA 1
ATOM 557 C C . TYR A 1 75 ? -17.725 7.677 19.651 1.00 64.81 75 TYR A C 1
ATOM 559 O O . TYR A 1 75 ? -17.430 7.777 20.843 1.00 64.81 75 TYR A O 1
ATOM 567 N N . GLN A 1 76 ? -17.597 8.669 18.763 1.00 56.56 76 GLN A N 1
ATOM 568 C CA . GLN A 1 76 ? -17.406 10.089 19.058 1.00 56.56 76 GLN A CA 1
ATOM 569 C C . GLN A 1 76 ? -18.020 10.423 20.423 1.00 56.56 76 GLN A C 1
ATOM 571 O O . GLN A 1 76 ? -19.144 9.996 20.668 1.00 56.56 76 GLN A O 1
ATOM 576 N N . GLN A 1 77 ? -17.284 11.155 21.268 1.00 58.97 77 GLN A N 1
ATOM 577 C CA . GLN A 1 77 ? -17.391 11.304 22.738 1.00 58.97 77 GLN A CA 1
ATOM 578 C C . GLN A 1 77 ? -18.762 11.716 23.351 1.00 58.97 77 GLN A C 1
ATOM 580 O O . GLN A 1 77 ? -18.825 12.160 24.493 1.00 58.97 77 GLN A O 1
ATOM 585 N N . VAL A 1 78 ? -19.865 11.571 22.618 1.00 62.19 78 VAL A N 1
ATOM 586 C CA . VAL A 1 78 ? -21.251 11.928 22.934 1.00 62.19 78 VAL A CA 1
ATOM 587 C C . VAL A 1 78 ? -22.209 10.776 22.547 1.00 62.19 78 VAL A C 1
ATOM 589 O O . VAL A 1 78 ? -23.282 11.005 21.993 1.00 62.19 78 VAL A O 1
ATOM 592 N N . GLY A 1 79 ? -21.831 9.514 22.782 1.00 64.56 79 GLY A N 1
ATOM 593 C CA . GLY A 1 79 ? -22.664 8.351 22.442 1.00 64.56 79 GLY A CA 1
ATOM 594 C C . GLY A 1 79 ? -22.459 7.144 23.366 1.00 64.56 79 GLY A C 1
ATOM 595 O O . GLY A 1 79 ? -21.461 7.0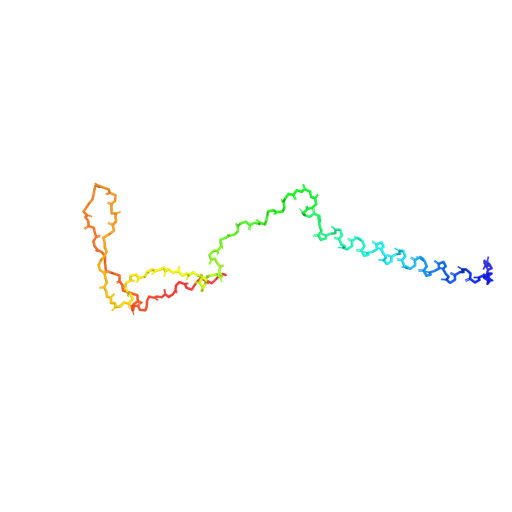88 24.087 1.00 64.56 79 GLY A O 1
ATOM 596 N N . PRO A 1 80 ? -23.402 6.181 23.385 1.00 71.75 80 PRO A N 1
ATOM 597 C CA . PRO A 1 80 ? -23.238 4.943 24.140 1.00 71.75 80 PRO A CA 1
ATOM 598 C C . PRO A 1 80 ? -22.049 4.140 23.599 1.00 71.75 80 PRO A C 1
ATOM 600 O O . PRO A 1 80 ? -21.849 4.052 22.387 1.00 71.75 80 PRO A O 1
ATOM 603 N N . GLN A 1 81 ? -21.271 3.537 24.501 1.00 74.38 81 GLN A N 1
ATOM 604 C CA . GLN A 1 81 ? -20.181 2.638 24.122 1.00 74.38 81 GLN A CA 1
ATOM 605 C C . GLN A 1 81 ? -20.766 1.410 23.422 1.00 74.38 81 GLN A C 1
ATOM 607 O O . GLN A 1 81 ? -21.521 0.644 24.025 1.00 74.38 81 GLN A O 1
ATOM 612 N N . VAL A 1 82 ? -20.428 1.233 22.145 1.00 80.69 82 VAL A N 1
ATOM 613 C CA . VAL A 1 82 ? -20.848 0.068 21.362 1.00 80.69 82 VAL A CA 1
ATOM 614 C C . VAL A 1 82 ? -19.736 -0.972 21.399 1.00 80.69 82 VAL A C 1
ATOM 616 O O . VAL A 1 82 ? -18.587 -0.695 21.046 1.00 80.69 82 VAL A O 1
ATOM 619 N N . TYR A 1 83 ? -20.098 -2.177 21.831 1.00 85.31 83 TYR A N 1
ATOM 620 C CA . TYR A 1 83 ? -19.222 -3.340 21.850 1.00 85.31 83 TYR A CA 1
ATOM 621 C C . TYR A 1 83 ? -19.484 -4.196 20.608 1.00 85.31 83 TYR A C 1
ATOM 623 O O . TYR A 1 83 ? -20.635 -4.499 20.291 1.00 85.31 83 TYR A O 1
ATOM 631 N N . ILE A 1 84 ? -18.422 -4.605 19.920 1.00 85.31 84 ILE A N 1
ATOM 632 C CA . ILE A 1 84 ? -18.457 -5.533 18.786 1.00 85.31 84 ILE A CA 1
ATOM 633 C C . ILE A 1 84 ? -17.660 -6.790 19.121 1.00 85.31 84 ILE A C 1
ATOM 635 O O . ILE A 1 84 ? -16.706 -6.733 19.888 1.00 85.31 84 ILE A O 1
ATOM 639 N N . SER A 1 85 ? -18.037 -7.929 18.548 1.00 86.62 85 SER A N 1
ATOM 640 C CA . SER A 1 85 ? -17.258 -9.168 18.642 1.00 86.62 85 SER A CA 1
ATOM 641 C C . SER A 1 85 ? -16.536 -9.415 17.323 1.00 86.62 85 SER A C 1
ATOM 643 O O . SER A 1 85 ? -17.174 -9.433 16.272 1.00 86.62 85 SER A O 1
ATOM 645 N N . ILE A 1 86 ? -15.218 -9.596 17.373 1.00 85.12 86 ILE A N 1
ATOM 646 C CA . ILE A 1 86 ? -14.367 -9.870 16.213 1.00 85.12 86 ILE A CA 1
ATOM 647 C C . ILE A 1 86 ? -13.886 -11.316 16.301 1.00 85.12 86 ILE A C 1
ATOM 649 O O . ILE A 1 86 ? -13.340 -11.736 17.318 1.00 85.12 86 ILE A O 1
ATOM 653 N N . ASN A 1 87 ? -14.068 -12.077 15.224 1.00 85.56 87 ASN A N 1
ATOM 654 C CA . ASN A 1 87 ? -13.575 -13.444 15.113 1.00 85.56 87 ASN A CA 1
ATOM 655 C C . ASN A 1 87 ? -13.056 -13.676 13.689 1.00 85.56 87 ASN A C 1
ATOM 657 O O . ASN A 1 87 ? -13.824 -13.651 12.730 1.00 85.56 87 ASN A O 1
ATOM 661 N N . LEU A 1 88 ? -11.746 -13.889 13.569 1.00 79.81 88 LEU A N 1
ATOM 662 C CA . LEU A 1 88 ? -11.056 -14.114 12.299 1.00 79.81 88 LEU A CA 1
ATOM 663 C C . LEU A 1 88 ? -11.150 -15.576 11.834 1.00 79.81 88 LEU A C 1
ATOM 665 O O . LEU A 1 88 ? -10.874 -15.873 10.676 1.00 79.81 88 LEU A O 1
ATOM 669 N N . GLN A 1 89 ? -11.551 -16.495 12.718 1.00 75.31 89 GLN A N 1
ATOM 670 C CA . GLN A 1 89 ? -11.879 -17.870 12.340 1.00 75.31 89 GLN A CA 1
ATOM 671 C C . GLN A 1 89 ? -13.252 -17.990 11.675 1.00 75.31 89 GLN A C 1
ATOM 673 O O . GLN A 1 89 ? -13.515 -19.001 11.019 1.00 75.31 89 GLN A O 1
ATOM 678 N N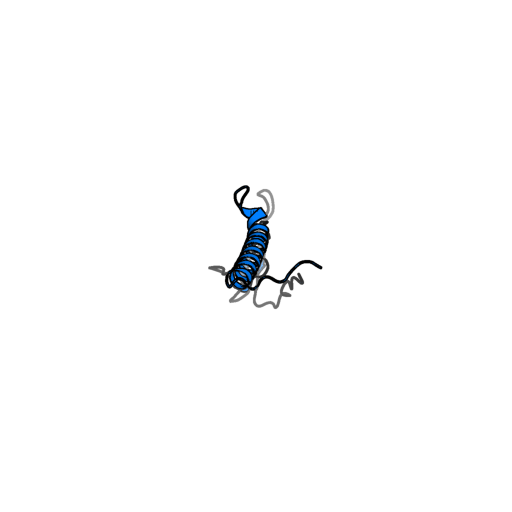 . LEU A 1 90 ? -14.125 -16.977 11.789 1.00 70.75 90 LEU A N 1
ATOM 679 C CA . LEU A 1 90 ? -15.231 -16.874 10.847 1.00 70.75 90 LEU A CA 1
ATOM 680 C C . LEU A 1 90 ? -14.619 -16.641 9.470 1.00 70.75 90 LEU A C 1
ATOM 682 O O . LEU A 1 90 ? -13.892 -15.673 9.261 1.00 70.75 90 LEU A O 1
ATOM 686 N N . ASN A 1 91 ? -14.922 -17.548 8.544 1.00 61.25 91 ASN A N 1
ATOM 687 C CA . ASN A 1 91 ? -14.527 -17.473 7.145 1.00 61.25 91 ASN A CA 1
ATOM 688 C C . ASN A 1 91 ? -15.253 -16.301 6.463 1.00 61.25 91 ASN A C 1
ATOM 690 O O . ASN A 1 91 ? -16.166 -16.490 5.660 1.00 61.25 91 ASN A O 1
ATOM 694 N N . LEU A 1 92 ? -14.894 -15.078 6.853 1.00 64.25 92 LEU A N 1
ATOM 695 C CA . LEU A 1 92 ? -15.291 -13.854 6.187 1.00 64.25 92 LEU A CA 1
ATOM 696 C C . LEU A 1 92 ? -14.817 -13.963 4.735 1.00 64.25 92 LEU A C 1
ATOM 698 O O . LEU A 1 92 ? -13.706 -14.452 4.494 1.00 64.25 92 LEU A O 1
ATOM 702 N N . PRO A 1 93 ? -15.632 -13.536 3.758 1.00 55.44 93 PRO A N 1
ATOM 703 C CA . PRO A 1 93 ? -15.180 -13.485 2.381 1.00 55.44 93 PRO A CA 1
ATOM 704 C C . PRO A 1 93 ? -13.904 -12.647 2.356 1.00 55.44 93 PRO A C 1
ATOM 706 O O . PRO A 1 93 ? -13.898 -11.492 2.788 1.00 55.44 93 PRO A O 1
ATOM 709 N N . LYS A 1 94 ? -12.797 -13.244 1.895 1.00 54.31 94 LYS A N 1
ATOM 710 C CA . LYS A 1 94 ? -11.623 -12.449 1.542 1.00 54.31 94 LYS A CA 1
ATOM 711 C C . LYS A 1 94 ? -12.125 -11.393 0.576 1.00 54.31 94 LYS A C 1
ATOM 713 O O . LYS A 1 94 ? -12.801 -11.766 -0.372 1.00 54.31 94 LYS A O 1
ATOM 718 N N . VAL A 1 95 ? -11.831 -10.117 0.819 1.00 53.28 95 VAL A N 1
ATOM 719 C CA . VAL A 1 95 ? -12.032 -9.074 -0.190 1.00 53.28 95 VAL A CA 1
ATOM 720 C C . VAL A 1 95 ? -11.085 -9.422 -1.329 1.00 53.28 95 VAL A C 1
ATOM 722 O O . VAL A 1 95 ? -9.902 -9.092 -1.327 1.00 53.28 95 VAL A O 1
ATOM 725 N N . ASN A 1 96 ? -11.586 -10.225 -2.253 1.00 46.66 96 ASN A N 1
ATOM 726 C CA . ASN A 1 96 ? -10.978 -10.504 -3.526 1.00 46.66 96 ASN A CA 1
ATOM 727 C C . ASN A 1 96 ? -11.100 -9.211 -4.323 1.00 46.66 96 ASN A C 1
ATOM 729 O O . ASN A 1 96 ? -12.110 -8.987 -4.977 1.00 46.66 96 ASN A O 1
ATOM 733 N N . ASN A 1 97 ? -10.090 -8.347 -4.192 1.00 46.22 97 ASN A N 1
ATOM 734 C CA . ASN A 1 97 ? -9.893 -7.211 -5.077 1.00 46.22 97 ASN A CA 1
ATOM 735 C C . ASN A 1 97 ? -9.525 -7.766 -6.462 1.00 46.22 97 ASN A C 1
ATOM 737 O O . ASN A 1 97 ? -8.465 -8.392 -6.573 1.00 46.22 97 ASN A O 1
ATOM 741 N N . PRO A 1 98 ? -10.383 -7.634 -7.486 1.00 49.03 98 PRO A N 1
ATOM 742 C CA . PRO A 1 98 ? -10.085 -8.084 -8.829 1.00 49.03 98 PRO A CA 1
ATOM 743 C C . PRO A 1 98 ? -9.608 -6.882 -9.646 1.00 49.03 98 PRO A C 1
ATOM 745 O O . PRO A 1 98 ? -10.326 -6.450 -10.533 1.00 49.03 98 PRO A O 1
ATOM 748 N N . ASP A 1 99 ? -8.435 -6.341 -9.322 1.00 40.16 99 ASP A N 1
ATOM 749 C CA . ASP A 1 99 ? -7.741 -5.344 -10.149 1.00 40.16 99 ASP A CA 1
ATOM 750 C C . ASP A 1 99 ? -6.227 -5.585 -10.084 1.00 40.16 99 ASP A C 1
ATOM 752 O O . ASP A 1 99 ? -5.678 -5.599 -8.952 1.00 40.16 99 ASP A O 1
#

Sequence (99 aa):
PLPFIFDGGHLVKHLISYWSAFLLTAIVAVSQAQTDCSRGACYPPSNDLLLGRAHQLQASSTCGLTGSEVYCTPYQQVGPQVYISINLQLNLPKVNNPD

Secondary structure (DSSP, 8-state):
-------THHHHHHHHHHHHHHHHHHHHHHHHTTTTTTTS--------TTTT-GGG---S--TTSSS-EEEEE---SSSPPEEEEE-TTS-PPP-----

Solvent-accessible surface area (backbone atoms only — not comparable to full-atom values): 6695 Å² total; per-residue (Å²): 143,77,84,88,74,94,49,90,61,56,64,53,51,51,53,50,51,50,51,49,52,50,51,55,53,53,53,58,59,56,48,68,78,38,63,73,55,74,81,50,87,72,73,76,85,88,66,72,80,60,67,97,34,67,88,74,64,79,72,100,69,71,84,14,70,93,45,78,38,82,43,72,53,87,54,65,99,83,58,78,85,46,75,45,76,42,45,61,73,53,86,65,81,72,85,77,75,91,124

Organism: Sparus aurata (NCBI:txid8175)

pLDDT: mean 70.3, std 13.29, range [36.38, 88.31]